Protein AF-A0A7S0RF94-F1 (afdb_monomer_lite)

Foldseek 3Di:
DPPPVPVVVVVVVVVVVVVVVVVVVQLVVLVVQLVVQCCVQVVVVQVVQWDQDPPPSDTDTQWDWDQDPQQRAIWIAGNDDDDPDVVSQWDFAQGPVRDGDPRTTDHPSNNVSSVSNVVD

Organism: NCBI:txid1411642

Radius of gyration: 21.6 Å; chains: 1; bounding box: 51×23×73 Å

pLDDT: mean 72.33, std 11.74, range [39.0, 87.69]

Sequence (120 aa):
WECVLCWEDLFRGRVLRQRMEEAYTAVDAAFAELEAAVVADFLPVIERSKKVDKRSGRESFAAEVFFDKKNRCVCLKNKKGWKASAETGLIHPTGEIGKKVDGLYTTERVEEAMGGYREA

Secondary structure (DSSP, 8-state):
------HHHHHHHHHHHHHHHHHHHHHHHHHHHHHHHHHHHHHHHHHHTEEE-TTT--EEESEEEEEETTTTEEEEEESS-----GGGT-B--B-TTS-B-TTEEB-HHHHHHHHHHHH-

Structure (mmCIF, N/CA/C/O backbone):
data_AF-A0A7S0RF94-F1
#
_entry.id   AF-A0A7S0RF94-F1
#
loop_
_atom_site.group_PDB
_atom_site.id
_atom_site.type_symbol
_atom_site.label_atom_id
_atom_site.label_alt_id
_atom_site.label_comp_id
_atom_site.label_asym_id
_atom_site.label_entity_id
_atom_site.label_seq_id
_atom_site.pdbx_PDB_ins_code
_atom_site.Cartn_x
_atom_site.Cartn_y
_atom_site.Cartn_z
_atom_site.occupancy
_atom_site.B_iso_or_equiv
_atom_site.auth_seq_id
_atom_site.auth_comp_id
_atom_site.auth_asym_id
_atom_site.auth_atom_id
_atom_site.pdbx_PDB_model_num
ATOM 1 N N . TRP A 1 1 ? -17.540 10.799 53.477 1.00 39.00 1 TRP A N 1
ATOM 2 C CA . TRP A 1 1 ? -17.793 11.077 52.055 1.00 39.00 1 TRP A CA 1
ATOM 3 C C . TRP A 1 1 ? -16.987 10.080 51.246 1.00 39.00 1 TRP A C 1
ATOM 5 O O . TRP A 1 1 ? -15.925 10.407 50.735 1.00 39.00 1 TRP A O 1
ATOM 15 N N . GLU A 1 2 ? -17.433 8.826 51.231 1.00 42.41 2 GLU A N 1
ATOM 16 C CA . GLU A 1 2 ? -16.857 7.828 50.335 1.00 42.41 2 GLU A CA 1
ATOM 17 C C . GLU A 1 2 ? -17.361 8.144 48.931 1.00 42.41 2 GLU A C 1
ATOM 19 O O . GLU A 1 2 ? -18.568 8.209 48.692 1.00 42.41 2 GLU A O 1
ATOM 24 N N . CYS A 1 3 ? -16.426 8.424 48.025 1.00 44.28 3 CYS A N 1
ATOM 25 C CA . CYS A 1 3 ? -16.714 8.509 46.606 1.00 44.28 3 CYS A CA 1
ATOM 26 C C . CYS A 1 3 ? -17.188 7.129 46.157 1.00 44.28 3 CYS A C 1
ATOM 28 O O . CYS A 1 3 ? -16.380 6.241 45.887 1.00 44.28 3 CYS A O 1
ATOM 30 N N . VAL A 1 4 ? -18.505 6.961 46.070 1.00 49.53 4 VAL A N 1
ATOM 31 C CA . VAL A 1 4 ? -19.110 5.965 45.194 1.00 49.53 4 VAL A CA 1
ATOM 32 C C . VAL A 1 4 ? -18.698 6.386 43.789 1.00 49.53 4 VAL A C 1
ATOM 34 O O . VAL A 1 4 ? -19.347 7.221 43.165 1.00 49.53 4 VAL A O 1
ATOM 37 N N . LEU A 1 5 ? -17.543 5.892 43.336 1.00 53.44 5 LEU A N 1
ATOM 38 C CA . LEU A 1 5 ? -17.164 5.925 41.933 1.00 53.44 5 LEU A CA 1
ATOM 39 C C . LEU A 1 5 ? -18.339 5.303 41.191 1.00 53.44 5 LEU A C 1
ATOM 41 O O . LEU A 1 5 ? -18.597 4.106 41.331 1.00 53.44 5 LEU A O 1
ATOM 45 N N . CYS A 1 6 ? -19.101 6.159 40.512 1.00 53.62 6 CYS A N 1
ATOM 46 C CA . CYS A 1 6 ? -20.305 5.789 39.802 1.00 53.62 6 CYS A CA 1
ATOM 47 C C . CYS A 1 6 ? -19.966 4.581 38.932 1.00 53.62 6 CYS A C 1
ATOM 49 O O . CYS A 1 6 ? -19.078 4.641 38.078 1.00 53.62 6 CYS A O 1
ATOM 51 N N . TRP A 1 7 ? -20.606 3.445 39.204 1.00 52.72 7 TRP A N 1
ATOM 52 C CA . TRP A 1 7 ? -20.317 2.196 38.503 1.00 52.72 7 TRP A CA 1
ATOM 53 C C . TRP A 1 7 ? -20.514 2.372 36.990 1.00 52.72 7 TRP A C 1
ATOM 55 O O . TRP A 1 7 ? -19.788 1.780 36.197 1.00 52.72 7 TRP A O 1
ATOM 65 N N . GLU A 1 8 ? -21.412 3.283 36.596 1.00 55.91 8 GLU A N 1
ATOM 66 C CA . GLU A 1 8 ? -21.603 3.711 35.213 1.00 55.91 8 GLU A CA 1
ATOM 67 C C . GLU A 1 8 ? -20.379 4.410 34.612 1.00 55.91 8 GLU A C 1
ATOM 69 O O . GLU A 1 8 ? -20.091 4.158 33.449 1.00 55.91 8 GLU A O 1
ATOM 74 N N . ASP A 1 9 ? -19.622 5.224 35.352 1.00 56.06 9 ASP A N 1
ATOM 75 C CA . ASP A 1 9 ? -18.418 5.890 34.826 1.00 56.06 9 ASP A CA 1
ATOM 76 C C . ASP A 1 9 ? -17.264 4.898 34.637 1.00 56.06 9 ASP A C 1
ATOM 78 O O . ASP A 1 9 ? -16.540 4.945 33.638 1.00 56.06 9 ASP A O 1
ATOM 82 N N . LEU A 1 10 ? -17.131 3.930 35.551 1.00 60.25 10 LEU A N 1
ATOM 83 C CA . LEU A 1 10 ? -16.176 2.828 35.408 1.00 60.25 10 LEU A CA 1
ATOM 84 C C . LEU A 1 10 ? -16.552 1.904 34.244 1.00 60.25 10 LEU A C 1
ATOM 86 O O . LEU A 1 10 ? -15.676 1.482 33.487 1.00 60.25 10 LEU A O 1
ATOM 90 N N . PHE A 1 11 ? -17.841 1.603 34.078 1.00 59.94 11 PHE A N 1
ATOM 91 C CA . PHE A 1 11 ? -18.333 0.747 33.002 1.00 59.94 11 PHE A CA 1
ATOM 92 C C . PHE A 1 11 ? -18.257 1.452 31.645 1.00 59.94 11 PHE A C 1
ATOM 94 O O . PHE A 1 11 ? -17.720 0.886 30.697 1.00 59.94 11 PHE A O 1
ATOM 101 N N . ARG A 1 12 ? -18.672 2.723 31.557 1.00 61.88 12 ARG A N 1
ATOM 102 C CA . ARG A 1 12 ? -18.500 3.562 30.360 1.00 61.88 12 ARG A CA 1
ATOM 103 C C . ARG A 1 12 ? -17.030 3.689 29.992 1.00 61.88 12 ARG A C 1
ATOM 105 O O . ARG A 1 12 ? -16.698 3.491 28.832 1.00 61.88 12 ARG A O 1
ATOM 112 N N . GLY A 1 13 ? -16.140 3.930 30.956 1.00 65.06 13 GLY A N 1
ATOM 113 C CA . GLY A 1 13 ? -14.697 4.009 30.714 1.00 65.06 13 GLY A CA 1
ATOM 114 C C . GLY A 1 13 ? -14.062 2.693 30.246 1.00 65.06 13 GLY A C 1
ATOM 115 O O . GLY A 1 13 ? -13.065 2.726 29.524 1.00 65.06 13 GLY A O 1
ATOM 116 N N . ARG A 1 14 ? -14.625 1.539 30.631 1.00 63.50 14 ARG A N 1
ATOM 117 C CA . ARG A 1 14 ? -14.218 0.214 30.127 1.00 63.50 14 ARG A CA 1
ATOM 118 C C . ARG A 1 14 ? -14.771 -0.061 28.730 1.00 63.50 14 ARG A C 1
ATOM 120 O O . ARG A 1 14 ? -14.002 -0.455 27.869 1.00 63.50 14 ARG A O 1
ATOM 127 N N . VAL A 1 15 ? -16.053 0.215 28.486 1.00 61.12 15 VAL A N 1
ATOM 128 C CA . VAL A 1 15 ? -16.689 0.062 27.165 1.00 61.12 15 VAL A CA 1
ATOM 129 C C . VAL A 1 15 ? -16.047 0.994 26.134 1.00 61.12 15 VAL A C 1
ATOM 131 O O . VAL A 1 15 ? -15.799 0.579 25.009 1.00 61.12 15 VAL A O 1
ATOM 134 N N . LEU A 1 16 ? -15.725 2.234 26.516 1.00 63.19 16 LEU A N 1
ATOM 135 C CA . LEU A 1 16 ? -14.991 3.182 25.672 1.00 63.19 16 LEU A CA 1
ATOM 136 C C . LEU A 1 16 ? -13.597 2.660 25.321 1.00 63.19 16 LEU A C 1
ATOM 138 O O . LEU A 1 16 ? -13.213 2.715 24.159 1.00 63.19 16 LEU A O 1
ATOM 142 N N . ARG A 1 17 ? -12.855 2.127 26.302 1.00 65.69 17 ARG A N 1
ATOM 143 C CA . ARG A 1 17 ? -11.537 1.525 26.057 1.00 65.69 17 ARG A CA 1
ATOM 144 C C . ARG A 1 17 ? -11.620 0.303 25.155 1.00 65.69 17 ARG A C 1
ATOM 146 O O . ARG A 1 17 ? -10.872 0.243 24.194 1.00 65.69 17 ARG A O 1
ATOM 153 N N . GLN A 1 18 ? -12.558 -0.604 25.413 1.00 66.25 18 GLN A N 1
ATOM 154 C CA . GLN A 1 18 ? -12.748 -1.797 24.594 1.00 66.25 18 GLN A CA 1
ATOM 155 C C . GLN A 1 18 ? -13.116 -1.431 23.150 1.00 66.25 18 GLN A C 1
ATOM 157 O O . GLN A 1 18 ? -12.518 -1.952 22.221 1.00 66.25 18 GLN A O 1
ATOM 162 N N . ARG A 1 19 ? -14.023 -0.468 22.945 1.00 69.19 19 ARG A N 1
ATOM 163 C CA . ARG A 1 19 ? -14.352 0.024 21.597 1.00 69.19 19 ARG A CA 1
ATOM 164 C C . ARG A 1 19 ? -13.176 0.709 20.907 1.00 69.19 19 ARG A C 1
ATOM 166 O O . ARG A 1 19 ? -13.065 0.624 19.691 1.00 69.19 19 ARG A O 1
ATOM 173 N N . MET A 1 20 ? -12.322 1.405 21.658 1.00 70.62 20 MET A N 1
ATOM 174 C CA . MET A 1 20 ? -11.094 1.975 21.103 1.00 70.62 20 MET A CA 1
ATOM 175 C C . MET A 1 20 ? -10.098 0.885 20.716 1.00 70.62 20 MET A C 1
ATOM 177 O O . MET A 1 20 ? -9.544 0.963 19.631 1.00 70.62 20 MET A O 1
ATOM 181 N N . GLU A 1 21 ? -9.891 -0.131 21.555 1.00 78.50 21 GLU A N 1
ATOM 182 C CA . GLU A 1 21 ? -9.051 -1.287 21.221 1.00 78.50 21 GLU A CA 1
ATOM 183 C C . GLU A 1 21 ? -9.578 -2.008 19.975 1.00 78.50 21 GLU A C 1
ATOM 185 O O . GLU A 1 21 ? -8.812 -2.238 19.048 1.00 78.50 21 GLU A O 1
ATOM 190 N N . GLU A 1 22 ? -10.887 -2.263 19.900 1.00 77.25 22 GLU A N 1
ATOM 191 C CA . GLU A 1 22 ? -11.544 -2.845 18.723 1.00 77.25 22 GLU A CA 1
ATOM 192 C C . GLU A 1 22 ? -11.316 -1.983 17.467 1.00 77.25 22 GLU A C 1
ATOM 194 O O . GLU A 1 22 ? -10.921 -2.505 16.423 1.00 77.25 22 GLU A O 1
ATOM 199 N N . ALA A 1 23 ? -11.469 -0.659 17.571 1.00 75.00 23 ALA A N 1
ATOM 200 C CA . ALA A 1 23 ? -11.204 0.263 16.467 1.00 75.00 23 ALA A CA 1
ATOM 201 C C . ALA A 1 23 ? -9.728 0.249 16.029 1.00 75.00 23 ALA A C 1
ATOM 203 O O . ALA A 1 23 ? -9.446 0.138 14.840 1.00 75.00 23 ALA A O 1
ATOM 204 N N . TYR A 1 24 ? -8.772 0.289 16.964 1.00 80.12 24 TYR A N 1
ATOM 205 C CA . TYR A 1 24 ? -7.348 0.205 16.624 1.00 80.12 24 TYR A CA 1
ATOM 206 C C . TYR A 1 24 ? -6.999 -1.133 15.970 1.00 80.12 24 TYR A C 1
ATOM 208 O O . TYR A 1 24 ? -6.283 -1.148 14.975 1.00 80.12 24 TYR A O 1
ATOM 216 N N . THR A 1 25 ? -7.557 -2.246 16.457 1.00 85.88 25 THR A N 1
ATOM 217 C CA . THR A 1 25 ? -7.330 -3.557 15.832 1.00 85.88 25 THR A CA 1
ATOM 218 C C . THR A 1 25 ? -7.884 -3.640 14.411 1.00 85.88 25 THR A C 1
ATOM 220 O O . THR A 1 25 ? -7.263 -4.275 13.562 1.00 85.88 25 THR A O 1
ATOM 223 N N . ALA A 1 26 ? -9.014 -2.982 14.126 1.00 81.00 26 ALA A N 1
ATOM 224 C CA . ALA A 1 26 ? -9.568 -2.911 12.776 1.00 81.00 26 ALA A CA 1
ATOM 225 C C . ALA A 1 26 ? -8.658 -2.107 11.834 1.00 81.00 26 ALA A C 1
ATOM 227 O O . ALA A 1 26 ? -8.375 -2.557 10.724 1.00 81.00 26 ALA A O 1
ATOM 228 N N . VAL A 1 27 ? -8.137 -0.966 12.298 1.00 81.62 27 VAL A N 1
ATOM 229 C CA . VAL A 1 27 ? -7.185 -0.141 11.537 1.00 81.62 27 VAL A CA 1
ATOM 230 C C . VAL A 1 27 ? -5.876 -0.891 11.281 1.00 81.62 27 VAL A C 1
ATOM 232 O O . VAL A 1 27 ? -5.370 -0.864 10.159 1.00 81.62 27 VAL A O 1
ATOM 235 N N . ASP A 1 28 ? -5.339 -1.591 12.283 1.00 83.94 28 ASP A N 1
ATOM 236 C CA . ASP A 1 28 ? -4.108 -2.378 12.144 1.00 83.94 28 ASP A CA 1
ATOM 237 C C . ASP A 1 28 ? -4.286 -3.540 11.155 1.00 83.94 28 ASP A C 1
ATOM 239 O O . ASP A 1 28 ? -3.403 -3.800 10.335 1.00 83.94 28 ASP A O 1
ATOM 243 N N . ALA A 1 29 ? -5.442 -4.211 11.182 1.00 86.81 29 ALA A N 1
ATOM 244 C CA . ALA A 1 29 ? -5.769 -5.262 10.222 1.00 86.81 29 ALA A CA 1
ATOM 245 C C . ALA A 1 29 ? -5.868 -4.708 8.792 1.00 86.81 29 ALA A C 1
ATOM 247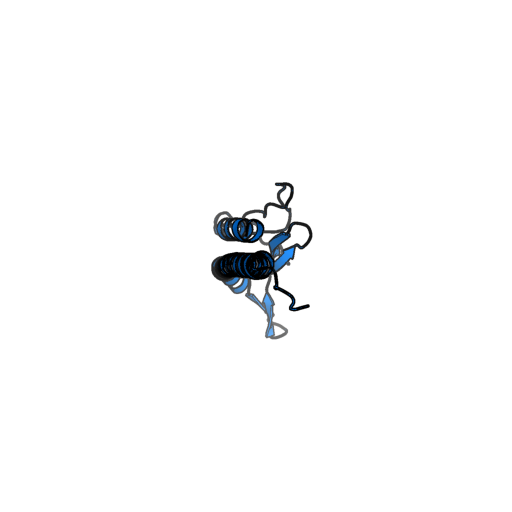 O O . ALA A 1 29 ? -5.234 -5.242 7.881 1.00 86.81 29 ALA A O 1
ATOM 248 N N . ALA A 1 30 ? -6.583 -3.595 8.603 1.00 82.94 30 ALA A N 1
ATOM 249 C CA . ALA A 1 30 ? -6.702 -2.946 7.301 1.00 82.94 30 ALA A CA 1
ATOM 250 C C . ALA A 1 30 ? -5.347 -2.420 6.788 1.00 82.94 30 ALA A C 1
ATOM 252 O O . ALA A 1 30 ? -5.059 -2.479 5.591 1.00 82.94 30 ALA A O 1
ATOM 253 N N . PHE A 1 31 ? -4.474 -1.951 7.685 1.00 84.62 31 PHE A N 1
ATOM 254 C CA . PHE A 1 31 ? -3.109 -1.560 7.335 1.00 84.62 31 PHE A CA 1
ATOM 255 C C . PHE A 1 31 ? -2.270 -2.756 6.877 1.00 84.62 31 PHE A C 1
ATOM 257 O O . PHE A 1 31 ? -1.569 -2.655 5.871 1.00 84.62 31 PHE A O 1
ATOM 264 N N . ALA A 1 32 ? -2.356 -3.892 7.572 1.00 86.94 32 ALA A N 1
ATOM 265 C CA . ALA A 1 32 ? -1.642 -5.109 7.191 1.00 86.94 32 ALA A CA 1
ATOM 266 C C . ALA A 1 32 ? -2.102 -5.641 5.821 1.00 86.94 32 ALA A C 1
ATOM 268 O O . ALA A 1 32 ? -1.279 -6.082 5.016 1.00 86.94 32 ALA A O 1
ATOM 269 N N . GLU A 1 33 ? -3.401 -5.559 5.518 1.00 87.06 33 GLU A N 1
ATOM 270 C CA . GLU A 1 33 ? -3.941 -5.910 4.199 1.00 87.06 33 GLU A CA 1
ATOM 271 C C . GLU A 1 33 ? -3.426 -4.977 3.099 1.00 87.06 33 GLU A C 1
ATOM 273 O O . GLU A 1 33 ? -3.010 -5.438 2.030 1.00 87.06 33 GLU A O 1
ATOM 278 N N . LEU A 1 34 ? -3.386 -3.672 3.376 1.00 86.00 34 LEU A N 1
ATOM 279 C CA . LEU A 1 34 ? -2.814 -2.681 2.473 1.00 86.00 34 LEU A CA 1
ATOM 280 C C . LEU A 1 34 ? -1.321 -2.924 2.230 1.00 86.00 34 LEU A C 1
ATOM 282 O O . LEU A 1 34 ? -0.873 -2.900 1.083 1.00 86.00 34 LEU A O 1
ATOM 286 N N . GLU A 1 35 ? -0.547 -3.181 3.283 1.00 87.69 35 GLU A N 1
ATOM 287 C CA . GLU A 1 35 ? 0.876 -3.499 3.173 1.00 87.69 35 GLU A CA 1
ATOM 288 C C . GLU A 1 35 ? 1.088 -4.749 2.313 1.00 87.69 35 GLU A C 1
ATOM 290 O O . GLU A 1 35 ? 1.892 -4.728 1.379 1.00 87.69 35 GLU A O 1
ATOM 295 N N . ALA A 1 36 ? 0.314 -5.810 2.552 1.00 87.56 36 ALA A N 1
ATOM 296 C CA . ALA A 1 36 ? 0.382 -7.036 1.766 1.00 87.56 36 ALA A CA 1
ATOM 297 C C . ALA A 1 36 ? 0.051 -6.799 0.282 1.00 87.56 36 ALA A C 1
ATOM 299 O O . ALA A 1 36 ? 0.732 -7.345 -0.590 1.00 87.56 36 ALA A O 1
ATOM 300 N N . ALA A 1 37 ? -0.954 -5.971 -0.022 1.00 86.69 37 ALA A N 1
ATOM 301 C CA . ALA A 1 37 ? -1.309 -5.608 -1.393 1.00 86.69 37 ALA A CA 1
ATOM 302 C C . ALA A 1 37 ? -0.189 -4.807 -2.077 1.00 86.69 37 ALA A C 1
ATOM 304 O O . ALA A 1 37 ? 0.204 -5.121 -3.201 1.00 86.69 37 ALA A O 1
ATOM 305 N N . VAL A 1 38 ? 0.381 -3.819 -1.383 1.00 86.00 38 VAL A N 1
ATOM 306 C CA . VAL A 1 38 ? 1.501 -3.014 -1.892 1.00 86.00 38 VAL A CA 1
ATOM 307 C C . VAL A 1 38 ? 2.726 -3.891 -2.148 1.00 86.00 38 VAL A C 1
ATOM 309 O O . VAL A 1 38 ? 3.354 -3.780 -3.199 1.00 86.00 38 VAL A O 1
ATOM 312 N N . VAL A 1 39 ? 3.063 -4.794 -1.227 1.00 86.06 39 VAL A N 1
ATOM 313 C CA . VAL A 1 39 ? 4.189 -5.720 -1.391 1.00 86.06 39 VAL A CA 1
ATOM 314 C C . VAL A 1 39 ? 3.952 -6.668 -2.566 1.00 86.06 39 VAL A C 1
ATOM 316 O O . VAL A 1 39 ? 4.845 -6.841 -3.391 1.00 86.06 39 VAL A O 1
ATOM 319 N N . ALA A 1 40 ? 2.761 -7.254 -2.683 1.00 85.50 40 ALA A N 1
ATOM 320 C CA . ALA A 1 40 ? 2.454 -8.192 -3.758 1.00 85.50 40 ALA A CA 1
ATOM 321 C C . ALA A 1 40 ? 2.486 -7.532 -5.144 1.00 85.50 40 ALA A C 1
ATOM 323 O O . ALA A 1 40 ? 2.997 -8.127 -6.093 1.00 85.50 40 ALA A O 1
ATOM 324 N N . ASP A 1 41 ? 1.981 -6.304 -5.258 1.00 83.19 41 ASP A N 1
ATOM 325 C CA . ASP A 1 41 ? 1.738 -5.686 -6.559 1.00 83.19 41 ASP A CA 1
ATOM 326 C C . ASP A 1 41 ? 2.843 -4.703 -6.962 1.00 83.19 41 ASP A C 1
ATOM 328 O O . ASP A 1 41 ? 3.279 -4.680 -8.116 1.00 83.19 41 ASP A O 1
ATOM 332 N N . PHE A 1 42 ? 3.337 -3.884 -6.031 1.00 83.25 42 PHE A N 1
ATOM 333 C CA . PHE A 1 42 ? 4.292 -2.822 -6.354 1.00 83.25 42 PHE A CA 1
ATOM 334 C C . PHE A 1 42 ? 5.738 -3.299 -6.298 1.00 83.25 42 PHE A C 1
ATOM 336 O O . PHE A 1 42 ? 6.558 -2.840 -7.098 1.00 83.25 42 PHE A O 1
ATOM 343 N N . LEU A 1 43 ? 6.068 -4.238 -5.411 1.00 81.81 43 LEU A N 1
ATOM 344 C CA . LEU A 1 43 ? 7.439 -4.724 -5.250 1.00 81.81 43 LEU A CA 1
ATOM 345 C C . LEU A 1 43 ? 7.960 -5.418 -6.527 1.00 81.81 43 LEU A C 1
ATOM 347 O O . LEU A 1 43 ? 9.014 -5.003 -7.019 1.00 81.81 43 LEU A O 1
ATOM 351 N N . PRO A 1 44 ? 7.210 -6.328 -7.188 1.00 80.56 44 PRO A N 1
ATOM 352 C CA . PRO A 1 44 ? 7.651 -6.934 -8.450 1.00 80.56 44 PRO A CA 1
ATOM 353 C C . PRO A 1 44 ? 7.777 -5.922 -9.591 1.00 80.56 44 PRO A C 1
ATOM 355 O O . PRO A 1 44 ? 8.533 -6.111 -10.547 1.00 80.56 44 PRO A O 1
ATOM 358 N N . VAL A 1 45 ? 6.992 -4.847 -9.544 1.00 76.94 45 VAL A N 1
ATOM 359 C CA . VAL A 1 45 ? 7.059 -3.761 -10.520 1.00 76.94 45 VAL A CA 1
ATOM 360 C C . VAL A 1 45 ? 8.346 -2.958 -10.303 1.00 76.94 45 VAL A C 1
ATOM 362 O O . VAL A 1 45 ? 9.112 -2.761 -11.248 1.00 76.94 45 VAL A O 1
ATOM 365 N N . ILE A 1 46 ? 8.654 -2.577 -9.062 1.00 77.00 46 ILE A N 1
ATOM 366 C CA . ILE A 1 46 ? 9.889 -1.869 -8.699 1.00 77.00 46 ILE A CA 1
ATOM 367 C C . ILE A 1 46 ? 11.124 -2.713 -9.021 1.00 77.00 46 ILE A C 1
ATOM 369 O O . ILE A 1 46 ? 12.063 -2.195 -9.630 1.00 77.00 46 ILE A O 1
ATOM 373 N N . GLU A 1 47 ? 11.115 -4.007 -8.711 1.00 78.06 47 GLU A N 1
ATOM 374 C CA . GLU A 1 47 ? 12.214 -4.924 -9.028 1.00 78.06 47 GLU A CA 1
ATOM 375 C C . GLU A 1 47 ? 12.447 -5.061 -10.534 1.00 78.06 47 GLU A C 1
ATOM 377 O O . GLU A 1 47 ? 13.584 -4.957 -10.991 1.00 78.06 47 GLU A O 1
ATOM 382 N N . ARG A 1 48 ? 11.387 -5.185 -11.344 1.00 73.19 48 ARG A N 1
ATOM 383 C CA . ARG A 1 48 ? 11.507 -5.166 -12.816 1.00 73.19 48 ARG A CA 1
ATOM 384 C C . ARG A 1 48 ? 12.019 -3.826 -13.351 1.00 73.19 48 ARG A C 1
ATOM 386 O O . ARG A 1 48 ? 12.619 -3.768 -14.423 1.00 73.19 48 ARG A O 1
ATOM 393 N N . SER A 1 49 ? 11.802 -2.741 -12.609 1.00 70.69 49 SER A N 1
ATOM 394 C CA . SER A 1 49 ? 12.295 -1.397 -12.937 1.00 70.69 49 SER A CA 1
ATOM 395 C C . SER A 1 49 ? 13.781 -1.193 -12.649 1.00 70.69 49 SER A C 1
ATOM 397 O O . SER A 1 49 ? 14.350 -0.178 -13.069 1.00 70.69 49 SER A O 1
ATOM 399 N N . LYS A 1 50 ? 14.395 -2.130 -11.918 1.00 72.44 50 LYS A N 1
ATOM 400 C CA . LYS A 1 50 ? 15.771 -2.048 -11.449 1.00 72.44 50 LYS A CA 1
ATOM 401 C C . LYS A 1 50 ? 16.728 -2.004 -12.634 1.00 72.44 50 LYS A C 1
ATOM 403 O O . LYS A 1 50 ? 16.830 -2.935 -13.429 1.00 72.44 50 LYS A O 1
ATOM 408 N N . LYS A 1 51 ? 17.464 -0.902 -12.744 1.00 66.06 51 LYS A N 1
ATOM 409 C CA . LYS A 1 51 ? 18.544 -0.730 -13.715 1.00 66.06 51 LYS A CA 1
ATOM 410 C C . LYS A 1 51 ? 19.835 -0.469 -12.969 1.00 66.06 51 LYS A C 1
ATOM 412 O O . LYS A 1 51 ? 19.932 0.495 -12.211 1.00 66.06 51 LYS A O 1
ATOM 417 N N . VAL A 1 52 ? 20.834 -1.303 -13.225 1.00 63.41 52 VAL A N 1
ATOM 418 C CA . VAL A 1 52 ? 22.197 -1.060 -12.755 1.00 63.41 52 VAL A CA 1
ATOM 419 C C . VAL A 1 52 ? 22.849 -0.069 -13.712 1.00 63.41 52 VAL A C 1
ATOM 421 O O . VAL A 1 52 ? 22.968 -0.331 -14.913 1.00 63.41 52 VAL A O 1
ATOM 424 N N . ASP A 1 53 ? 23.232 1.094 -13.198 1.00 60.84 53 ASP A N 1
ATOM 425 C CA . ASP A 1 53 ? 23.987 2.070 -13.970 1.00 60.84 53 ASP A CA 1
ATOM 426 C C . ASP A 1 53 ? 25.401 1.531 -14.222 1.00 60.84 53 ASP A C 1
ATOM 428 O O . ASP A 1 53 ? 26.197 1.344 -13.301 1.00 60.84 53 ASP A O 1
ATOM 432 N N . LYS A 1 54 ? 25.717 1.291 -15.499 1.00 61.06 54 LYS A N 1
ATOM 433 C CA . LYS A 1 54 ? 26.985 0.691 -15.936 1.00 61.06 54 LYS A CA 1
ATOM 434 C C . LYS A 1 54 ? 28.216 1.526 -15.567 1.00 61.06 54 LYS A C 1
ATOM 436 O O . LYS A 1 54 ? 29.310 0.974 -15.547 1.00 61.06 54 LYS A O 1
ATOM 441 N N . ARG A 1 55 ? 28.072 2.836 -15.315 1.00 64.56 55 ARG A N 1
ATOM 442 C CA . ARG A 1 55 ? 29.204 3.719 -14.973 1.00 64.56 55 ARG A CA 1
ATOM 443 C C . ARG A 1 55 ? 29.477 3.820 -13.479 1.00 64.56 55 ARG A C 1
ATOM 445 O O . ARG A 1 55 ? 30.628 3.995 -13.098 1.00 64.56 55 ARG A O 1
ATOM 452 N N . SER A 1 56 ? 28.442 3.760 -12.648 1.00 73.75 56 SER A N 1
ATOM 453 C CA . SER A 1 56 ? 28.562 3.974 -11.200 1.00 73.75 56 SER A CA 1
ATOM 454 C C . SER A 1 56 ? 28.384 2.697 -10.379 1.00 73.75 56 SER A C 1
ATOM 456 O O . SER A 1 56 ? 28.617 2.719 -9.174 1.00 73.75 56 SER A O 1
ATOM 458 N N . GLY A 1 57 ? 27.926 1.604 -11.003 1.00 66.19 57 GLY A N 1
ATOM 459 C CA . GLY A 1 57 ? 27.526 0.378 -10.311 1.00 66.19 57 GLY A CA 1
ATOM 460 C C . GLY A 1 57 ? 26.306 0.563 -9.404 1.00 66.19 57 GLY A C 1
ATOM 461 O O . GLY A 1 57 ? 25.893 -0.385 -8.744 1.00 66.19 57 GLY A O 1
ATOM 462 N N . ARG A 1 58 ? 25.720 1.770 -9.352 1.00 67.81 58 ARG A N 1
ATOM 463 C CA . ARG A 1 58 ? 24.567 2.060 -8.504 1.00 67.81 58 ARG A CA 1
ATOM 464 C C . ARG A 1 58 ? 23.297 1.532 -9.139 1.00 67.81 58 ARG A C 1
ATOM 466 O O . ARG A 1 58 ? 23.034 1.705 -10.331 1.00 67.81 58 ARG A O 1
ATOM 473 N N . GLU A 1 59 ? 22.486 0.919 -8.297 1.00 69.06 59 GLU A N 1
ATOM 474 C CA . GLU A 1 59 ? 21.144 0.502 -8.650 1.00 69.06 59 GLU A CA 1
ATOM 475 C C . GLU A 1 59 ? 20.247 1.739 -8.693 1.00 69.06 59 GLU A C 1
ATOM 477 O O . GLU A 1 59 ? 20.224 2.555 -7.772 1.00 69.06 59 GLU A O 1
ATOM 482 N N . SER A 1 60 ? 19.534 1.903 -9.800 1.00 64.12 60 SER A N 1
ATOM 483 C CA . SER A 1 60 ? 18.527 2.940 -9.966 1.00 64.12 60 SER A CA 1
ATOM 484 C C . SER A 1 60 ? 17.188 2.273 -10.233 1.00 64.12 60 SER A C 1
ATOM 486 O O . SER A 1 60 ? 17.059 1.448 -11.139 1.00 64.12 60 SER A O 1
ATOM 488 N N . PHE A 1 61 ? 16.194 2.627 -9.430 1.00 67.25 61 PHE A N 1
ATOM 489 C CA . PHE A 1 61 ? 14.819 2.194 -9.626 1.00 67.25 61 PHE A CA 1
ATOM 490 C C . PHE A 1 61 ? 14.098 3.251 -10.456 1.00 67.25 61 PHE A C 1
ATOM 492 O O . PHE A 1 61 ? 14.221 4.454 -10.209 1.00 67.25 61 PHE A O 1
ATOM 499 N N . ALA A 1 62 ? 13.389 2.815 -11.496 1.00 66.31 62 ALA A N 1
ATOM 500 C CA . ALA A 1 62 ? 12.608 3.723 -12.335 1.00 66.31 62 ALA A CA 1
ATOM 501 C C . ALA A 1 62 ? 11.211 4.010 -11.749 1.00 66.31 62 ALA A C 1
ATOM 503 O O . ALA A 1 62 ? 10.538 4.928 -12.226 1.00 66.31 62 ALA A O 1
ATOM 504 N N . ALA A 1 63 ? 10.811 3.261 -10.717 1.00 72.75 63 ALA A N 1
ATOM 505 C CA . ALA A 1 63 ? 9.547 3.389 -10.006 1.00 72.75 63 ALA A CA 1
ATOM 506 C C . ALA A 1 63 ? 9.762 3.518 -8.491 1.00 72.75 63 ALA A C 1
ATOM 508 O O . ALA A 1 63 ? 10.653 2.880 -7.933 1.00 72.75 63 ALA A O 1
ATOM 509 N N . GLU A 1 64 ? 8.937 4.337 -7.841 1.00 77.75 64 GLU A N 1
ATOM 510 C CA . GLU A 1 64 ? 8.943 4.547 -6.390 1.00 77.75 64 GLU A CA 1
ATOM 511 C C . GLU A 1 64 ? 7.522 4.473 -5.840 1.00 77.75 64 GLU A C 1
ATOM 513 O O . GLU A 1 64 ? 6.599 5.011 -6.456 1.00 77.75 64 GLU A O 1
ATOM 518 N N . VAL A 1 65 ? 7.351 3.850 -4.671 1.00 83.25 65 VAL A N 1
ATOM 519 C CA . VAL A 1 65 ? 6.098 3.959 -3.917 1.00 83.25 65 VAL A CA 1
ATOM 520 C C . VAL A 1 65 ? 6.034 5.346 -3.288 1.00 83.25 65 VAL A C 1
ATOM 522 O O . VAL A 1 65 ? 6.988 5.817 -2.670 1.00 83.25 65 VAL A O 1
ATOM 525 N N . PHE A 1 66 ? 4.902 6.010 -3.457 1.00 83.69 66 PHE A N 1
ATOM 526 C CA . PHE A 1 66 ? 4.630 7.337 -2.943 1.00 83.69 66 PHE A CA 1
ATOM 527 C C . PHE A 1 66 ? 3.260 7.355 -2.276 1.00 83.69 66 PHE A C 1
ATOM 529 O O . PHE A 1 66 ? 2.269 6.919 -2.859 1.00 83.69 66 PHE A O 1
ATOM 536 N N . PHE A 1 67 ? 3.205 7.910 -1.068 1.00 83.25 67 PHE A N 1
ATOM 537 C CA . PHE A 1 67 ? 1.945 8.205 -0.402 1.00 83.25 67 PHE A CA 1
ATOM 538 C C . PHE A 1 67 ? 1.542 9.654 -0.672 1.00 83.25 67 PHE A C 1
ATOM 540 O O . PHE A 1 67 ? 2.203 10.594 -0.218 1.00 83.25 67 PHE A O 1
ATOM 547 N N . ASP A 1 68 ? 0.442 9.838 -1.397 1.00 79.50 68 ASP A N 1
ATOM 548 C CA . ASP A 1 68 ? -0.141 11.153 -1.608 1.00 79.50 68 ASP A CA 1
ATOM 549 C C . ASP A 1 68 ? -1.049 11.512 -0.431 1.00 79.50 68 ASP A C 1
ATOM 551 O O . ASP A 1 68 ? -2.201 11.088 -0.346 1.00 79.50 68 ASP A O 1
ATOM 555 N N . LYS A 1 69 ? -0.530 12.350 0.470 1.00 79.69 69 LYS A N 1
ATOM 556 C CA . LYS A 1 69 ? -1.273 12.849 1.635 1.00 79.69 69 LYS A CA 1
ATOM 557 C C . LYS A 1 69 ? -2.537 13.619 1.256 1.00 79.69 69 LYS A C 1
ATOM 559 O O . LYS A 1 69 ? -3.477 13.641 2.042 1.00 79.69 69 LYS A O 1
ATOM 564 N N . LYS A 1 70 ? -2.552 14.278 0.091 1.00 76.25 70 LYS A N 1
ATOM 565 C CA . LYS A 1 70 ? -3.672 15.124 -0.336 1.00 76.25 70 LYS A CA 1
ATOM 566 C C . LYS A 1 70 ? -4.857 14.288 -0.795 1.00 76.25 70 LYS A C 1
ATOM 568 O O . LYS A 1 70 ? -5.987 14.646 -0.514 1.00 76.25 70 LYS A O 1
ATOM 573 N N . ASN A 1 71 ? -4.580 13.202 -1.508 1.00 71.25 71 ASN A N 1
ATOM 574 C CA . ASN A 1 71 ? -5.599 12.295 -2.031 1.00 71.25 71 ASN A CA 1
ATOM 575 C C . ASN A 1 71 ? -5.773 11.037 -1.166 1.00 71.25 71 ASN A C 1
ATOM 577 O O . ASN A 1 71 ? -6.575 10.171 -1.508 1.00 71.25 71 ASN A O 1
ATOM 581 N N . ARG A 1 72 ? -5.006 10.933 -0.070 1.00 74.44 72 ARG A N 1
ATOM 582 C CA . ARG A 1 72 ? -4.938 9.785 0.843 1.00 74.44 72 ARG A CA 1
ATOM 583 C C . ARG A 1 72 ? -4.815 8.463 0.089 1.00 74.44 72 ARG A C 1
ATOM 585 O O . ARG A 1 72 ? -5.589 7.546 0.342 1.00 74.44 72 ARG A O 1
ATOM 592 N N . CYS A 1 73 ? -3.915 8.381 -0.888 1.00 75.88 73 CYS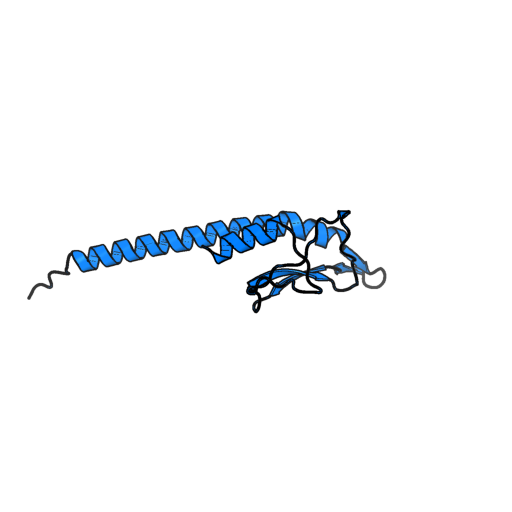 A N 1
ATOM 593 C CA . CYS A 1 73 ? -3.721 7.187 -1.717 1.00 75.88 73 CYS A CA 1
ATOM 594 C C . CYS A 1 73 ? -2.250 6.763 -1.774 1.00 75.88 73 CYS A C 1
ATOM 596 O O . CYS A 1 73 ? -1.337 7.591 -1.703 1.00 75.88 73 CYS A O 1
ATOM 598 N N . VAL A 1 74 ? -2.027 5.455 -1.910 1.00 82.44 74 VAL A N 1
ATOM 599 C CA . VAL A 1 74 ? -0.704 4.855 -2.110 1.00 82.44 74 VAL A CA 1
ATOM 600 C C . VAL A 1 74 ? -0.538 4.555 -3.594 1.00 82.44 74 VAL A C 1
ATOM 602 O O . VAL A 1 74 ? -1.367 3.886 -4.198 1.00 82.44 74 VAL A O 1
ATOM 605 N N . CYS A 1 75 ? 0.515 5.101 -4.197 1.00 84.62 75 CYS A N 1
ATOM 606 C CA . CYS A 1 75 ? 0.704 5.087 -5.642 1.00 84.62 75 CYS A CA 1
ATOM 607 C C . CYS A 1 75 ? 2.144 4.747 -6.021 1.00 84.62 75 CYS A C 1
ATOM 609 O O . CYS A 1 75 ? 3.088 5.044 -5.296 1.00 84.62 75 CYS A O 1
ATOM 611 N N . LEU A 1 76 ? 2.328 4.238 -7.230 1.00 82.75 76 LEU A N 1
ATOM 612 C CA . LEU A 1 76 ? 3.602 4.173 -7.924 1.00 82.75 76 LEU A CA 1
ATOM 613 C C . LEU A 1 76 ? 3.834 5.458 -8.722 1.00 82.75 76 LEU A C 1
ATOM 615 O O . LEU A 1 76 ? 3.091 5.795 -9.649 1.00 82.75 76 LEU A O 1
ATOM 619 N N . LYS A 1 77 ? 4.916 6.162 -8.385 1.00 78.06 77 LYS A N 1
ATOM 620 C CA . LYS A 1 77 ? 5.421 7.304 -9.143 1.00 78.06 77 LYS A CA 1
ATOM 621 C C . LYS A 1 77 ? 6.511 6.849 -10.104 1.00 78.06 77 LYS A C 1
ATOM 623 O O . LYS A 1 77 ? 7.501 6.224 -9.726 1.00 78.06 77 LYS A O 1
ATOM 628 N N . ASN A 1 78 ? 6.337 7.215 -11.364 1.00 69.75 78 ASN A N 1
ATOM 629 C CA . ASN A 1 78 ? 7.243 6.877 -12.451 1.00 69.75 78 ASN A CA 1
ATOM 630 C C . ASN A 1 78 ? 8.260 8.004 -12.673 1.00 69.75 78 ASN A C 1
ATOM 632 O O . ASN A 1 78 ? 7.877 9.149 -12.912 1.00 69.75 78 ASN A O 1
ATOM 636 N N . LYS A 1 79 ? 9.559 7.690 -12.630 1.00 62.56 79 LYS A N 1
ATOM 637 C CA . LYS A 1 79 ? 10.626 8.676 -12.870 1.00 62.56 79 LYS A CA 1
ATOM 638 C C . LYS A 1 79 ? 11.058 8.785 -14.336 1.00 62.56 79 LYS A C 1
ATOM 640 O O . LYS A 1 79 ? 11.722 9.761 -14.677 1.00 62.56 79 LYS A O 1
ATOM 645 N N . LYS A 1 80 ? 10.739 7.812 -15.206 1.00 56.56 80 LYS A N 1
ATOM 646 C CA . LYS A 1 80 ? 11.289 7.730 -16.582 1.00 56.56 80 LYS A CA 1
ATOM 647 C C . LYS A 1 80 ? 10.334 7.158 -17.648 1.00 56.56 80 LYS A C 1
ATOM 649 O O . LYS A 1 80 ? 10.778 6.467 -18.561 1.00 56.56 80 LYS A O 1
ATOM 654 N N . GLY A 1 81 ? 9.041 7.470 -17.587 1.00 54.19 81 GLY A N 1
ATOM 655 C CA . GLY A 1 81 ? 8.143 7.299 -18.737 1.00 54.19 81 GLY A CA 1
ATOM 656 C C . GLY A 1 81 ? 7.757 5.858 -19.094 1.00 54.19 81 GLY A C 1
ATOM 657 O O . GLY A 1 81 ? 7.576 5.555 -20.269 1.00 54.19 81 GLY A O 1
ATOM 658 N N . TRP A 1 82 ? 7.582 4.962 -18.116 1.00 58.09 82 TRP A N 1
ATOM 659 C CA . TRP A 1 82 ? 6.681 3.819 -18.313 1.00 58.09 82 TRP A CA 1
ATOM 660 C C . TRP A 1 82 ? 5.328 4.253 -18.874 1.00 58.09 82 TRP A C 1
ATOM 662 O O . TRP A 1 82 ? 4.685 5.155 -18.335 1.00 58.09 82 TRP A O 1
ATOM 672 N N . LYS A 1 83 ? 4.912 3.591 -19.950 1.00 52.56 83 LYS A N 1
ATOM 673 C CA . LYS A 1 83 ? 3.527 3.617 -20.402 1.00 52.56 83 LYS A CA 1
ATOM 674 C C . LYS A 1 83 ? 2.791 2.563 -19.589 1.00 52.56 83 LYS A C 1
ATOM 676 O O . LYS A 1 83 ? 3.263 1.428 -19.537 1.00 52.56 83 LYS A O 1
ATOM 681 N N . ALA A 1 84 ? 1.673 2.930 -18.966 1.00 51.78 84 ALA A N 1
ATOM 682 C CA . ALA A 1 84 ? 0.722 1.934 -18.495 1.00 51.78 84 ALA A CA 1
ATOM 683 C C . ALA A 1 84 ? 0.383 1.028 -19.687 1.00 51.78 84 ALA A C 1
ATOM 685 O O . ALA A 1 84 ? -0.162 1.489 -20.689 1.00 51.78 84 ALA A O 1
ATOM 686 N N . SER A 1 85 ? 0.821 -0.225 -19.621 1.00 48.47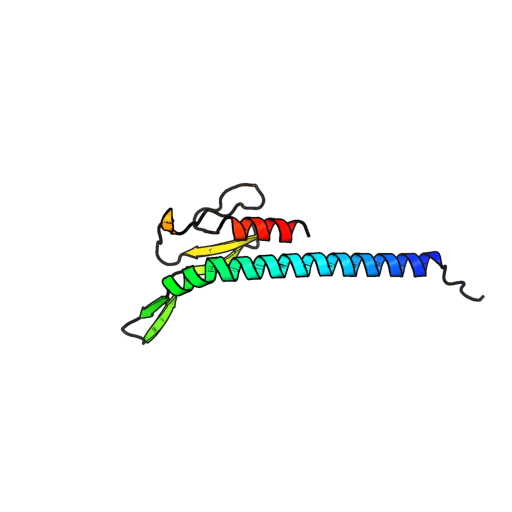 85 SER A N 1
ATOM 687 C CA . SER A 1 85 ? 0.437 -1.263 -20.570 1.00 48.47 85 SER A CA 1
ATOM 688 C C . SER A 1 85 ? -0.621 -2.121 -19.890 1.00 48.47 85 SER A C 1
ATOM 690 O O . SER A 1 85 ? -0.547 -2.347 -18.678 1.00 48.47 85 SER A O 1
ATOM 692 N N . ALA A 1 86 ? -1.574 -2.643 -20.661 1.00 49.16 86 ALA A N 1
ATOM 693 C CA . ALA A 1 86 ? -2.534 -3.630 -20.164 1.00 49.16 86 ALA A CA 1
ATOM 694 C C . ALA A 1 86 ? -1.827 -4.843 -19.517 1.00 49.16 86 ALA A C 1
ATOM 696 O O . ALA A 1 86 ? -2.361 -5.456 -18.602 1.00 49.16 86 ALA A O 1
ATOM 697 N N . GLU A 1 87 ? -0.583 -5.123 -19.919 1.00 51.56 87 GLU A N 1
ATOM 698 C CA . GLU A 1 87 ? 0.261 -6.198 -19.380 1.00 51.56 87 GLU A CA 1
ATOM 699 C C . GLU A 1 87 ? 0.721 -5.981 -17.929 1.00 51.56 87 GLU A C 1
ATOM 701 O O . GLU A 1 87 ? 1.102 -6.933 -17.252 1.00 51.56 87 GLU A O 1
ATOM 706 N N . THR A 1 88 ? 0.720 -4.737 -17.442 1.00 62.03 88 THR A N 1
ATOM 707 C CA . THR A 1 88 ? 1.150 -4.412 -16.072 1.00 62.03 88 THR A CA 1
ATOM 708 C C . THR A 1 88 ? 0.007 -4.362 -15.059 1.00 62.03 88 THR A C 1
ATOM 710 O O . THR A 1 88 ? 0.294 -4.298 -13.869 1.00 62.03 88 THR A O 1
ATOM 713 N N . GLY A 1 89 ? -1.260 -4.375 -15.498 1.00 67.56 89 GLY A N 1
ATOM 714 C CA . GLY A 1 89 ? -2.427 -4.266 -14.604 1.00 67.56 89 GLY A CA 1
ATOM 715 C C . GLY A 1 89 ? -2.509 -2.948 -13.816 1.00 67.56 89 GLY A C 1
ATOM 716 O O . GLY A 1 89 ? -3.219 -2.865 -12.819 1.00 67.56 89 GLY A O 1
ATOM 717 N N . LEU A 1 90 ? -1.762 -1.923 -14.240 1.00 75.50 90 LEU A N 1
ATOM 718 C CA . LEU A 1 90 ? -1.688 -0.632 -13.563 1.00 75.50 90 LEU A CA 1
ATOM 719 C C . LEU A 1 90 ? -2.828 0.282 -14.021 1.00 75.50 90 LEU A C 1
ATOM 721 O O . LEU A 1 90 ? -2.978 0.556 -15.213 1.00 75.50 90 LEU A O 1
ATOM 725 N N . ILE A 1 91 ? -3.577 0.804 -13.059 1.00 79.81 91 ILE A N 1
ATOM 726 C CA . ILE A 1 91 ? -4.656 1.777 -13.226 1.00 79.81 91 ILE A CA 1
ATOM 727 C C . ILE A 1 91 ? -4.253 3.130 -12.628 1.00 79.81 91 ILE A C 1
ATOM 729 O O . ILE A 1 91 ? -3.236 3.246 -11.944 1.00 79.81 91 ILE A O 1
ATOM 733 N N . HIS A 1 92 ? -5.040 4.174 -12.882 1.00 79.25 92 HIS A N 1
ATOM 734 C CA . HIS A 1 92 ? -4.869 5.446 -12.178 1.00 79.25 92 HIS A CA 1
ATOM 735 C C . HIS A 1 92 ? -5.575 5.395 -10.820 1.00 79.25 92 HIS A C 1
ATOM 737 O O . HIS A 1 92 ? -6.720 4.942 -10.775 1.00 79.25 92 HIS A O 1
ATOM 743 N N . PRO A 1 93 ? -4.934 5.885 -9.747 1.00 78.62 93 PRO A N 1
ATOM 744 C CA . PRO A 1 93 ? -5.529 5.910 -8.421 1.00 78.62 93 PRO A CA 1
ATOM 745 C C . PRO A 1 93 ? -6.710 6.866 -8.373 1.00 78.62 93 PRO A C 1
ATOM 747 O O . PRO A 1 93 ? -6.720 7.914 -9.038 1.00 78.62 93 PRO A O 1
ATOM 750 N N . THR A 1 94 ? -7.692 6.508 -7.554 1.00 75.75 94 THR A N 1
ATOM 751 C CA . THR A 1 94 ? -8.882 7.314 -7.332 1.00 75.75 94 THR A CA 1
ATOM 752 C C . THR A 1 94 ? -8.644 8.191 -6.108 1.00 75.75 94 THR A C 1
ATOM 754 O O . THR A 1 94 ? -8.541 7.725 -4.969 1.00 75.75 94 THR A O 1
ATOM 757 N N . GLY A 1 95 ? -8.510 9.498 -6.343 1.00 68.25 95 GLY A N 1
ATOM 758 C CA . GLY A 1 95 ? -8.392 10.463 -5.254 1.00 68.25 95 GLY A CA 1
ATOM 759 C C . GLY A 1 95 ? -9.685 10.582 -4.445 1.00 68.25 95 GLY A C 1
ATOM 760 O O . GLY A 1 95 ? -10.737 10.089 -4.846 1.00 68.25 95 GLY A O 1
ATOM 761 N N . GLU A 1 96 ? -9.624 11.314 -3.334 1.00 64.81 96 GLU A N 1
ATOM 762 C CA . GLU A 1 96 ? -10.744 11.538 -2.400 1.00 64.81 96 GLU A CA 1
ATOM 763 C C . GLU A 1 96 ? -12.019 12.095 -3.076 1.00 64.81 96 GLU A C 1
ATOM 765 O O . GLU A 1 96 ? -13.129 11.883 -2.605 1.00 64.81 96 GLU A O 1
ATOM 770 N N . ILE A 1 97 ? -11.877 12.760 -4.229 1.00 63.62 97 ILE A N 1
ATOM 771 C CA . ILE A 1 97 ? -12.979 13.374 -4.997 1.00 63.62 97 ILE A CA 1
ATOM 772 C C . ILE A 1 97 ? -13.461 12.454 -6.143 1.00 63.62 97 ILE A C 1
ATOM 774 O O . ILE A 1 97 ? -14.109 12.903 -7.084 1.00 63.62 97 ILE A O 1
ATOM 778 N N . GLY A 1 98 ? -13.083 11.171 -6.152 1.00 63.09 98 GLY A N 1
ATOM 779 C CA . GLY A 1 98 ? -13.435 10.248 -7.241 1.00 63.09 98 GLY A CA 1
ATOM 780 C C . GL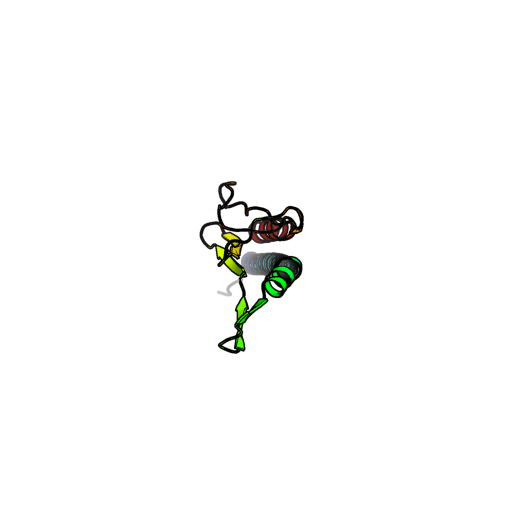Y A 1 98 ? -12.748 10.570 -8.577 1.00 63.09 98 GLY A C 1
ATOM 781 O O . GLY A 1 98 ? -13.097 10.014 -9.618 1.00 63.09 98 GLY A O 1
ATOM 782 N N . LYS A 1 99 ? -11.783 11.498 -8.577 1.00 70.62 99 LYS A N 1
ATOM 783 C CA . LYS A 1 99 ? -11.028 11.894 -9.769 1.00 70.62 99 LYS A CA 1
ATOM 784 C C . LYS A 1 99 ? -9.755 11.068 -9.873 1.00 70.62 99 LYS A C 1
ATOM 786 O O . LYS A 1 99 ? -9.043 10.893 -8.884 1.00 70.62 99 LYS A O 1
ATOM 791 N N . LYS A 1 100 ? -9.458 10.612 -11.089 1.00 75.25 100 LYS A N 1
ATOM 792 C CA . LYS A 1 100 ? -8.193 9.951 -11.419 1.00 75.25 100 LYS A CA 1
ATOM 793 C C . LYS A 1 100 ? -7.039 10.932 -11.225 1.00 75.25 100 LYS A C 1
ATOM 795 O O . LYS A 1 100 ? -7.138 12.082 -11.656 1.00 75.25 100 LYS A O 1
ATOM 800 N N . VAL A 1 101 ? -5.965 10.488 -10.575 1.00 71.19 101 VAL A N 1
ATOM 801 C CA . VAL A 1 101 ? -4.747 11.298 -10.433 1.00 71.19 101 VAL A CA 1
ATOM 802 C C . VAL A 1 101 ? -3.786 10.970 -11.572 1.00 71.19 101 VAL A C 1
ATOM 804 O O . VAL A 1 101 ? -3.171 9.902 -11.606 1.00 71.19 101 VAL A O 1
ATOM 807 N N . ASP A 1 102 ? -3.663 11.902 -12.515 1.00 68.81 102 ASP A N 1
ATOM 808 C CA . ASP A 1 102 ? -2.789 11.745 -13.676 1.00 68.81 102 ASP A CA 1
ATOM 809 C C . ASP A 1 102 ? -1.309 11.678 -13.268 1.00 68.81 102 ASP A C 1
ATOM 811 O O . ASP A 1 102 ? -0.841 12.383 -12.372 1.00 68.81 102 ASP A O 1
ATOM 815 N N . GLY A 1 103 ? -0.546 10.820 -13.949 1.00 69.88 103 GLY A N 1
ATOM 816 C CA . GLY A 1 103 ? 0.890 10.634 -13.701 1.00 69.88 103 GLY A CA 1
ATOM 817 C C . GLY A 1 103 ? 1.238 9.744 -12.502 1.00 69.88 103 GLY A C 1
ATOM 818 O O . GLY A 1 103 ? 2.421 9.466 -12.284 1.00 69.88 103 GLY A O 1
ATOM 819 N N . LEU A 1 104 ? 0.231 9.265 -11.767 1.00 77.56 104 LEU A N 1
ATOM 820 C CA . LEU A 1 104 ? 0.353 8.240 -10.734 1.00 77.56 104 LEU A CA 1
ATOM 821 C C . LEU A 1 104 ? -0.336 6.950 -11.177 1.00 77.56 104 LEU A C 1
ATOM 823 O O . LEU A 1 104 ? -1.294 6.981 -11.953 1.00 77.56 104 LEU A O 1
ATOM 827 N N . TYR A 1 105 ? 0.166 5.826 -10.673 1.00 82.31 105 TYR A N 1
ATOM 828 C CA . TYR A 1 105 ? -0.326 4.493 -11.008 1.00 82.31 105 TYR A CA 1
ATOM 829 C C . TYR A 1 105 ? -0.578 3.679 -9.741 1.00 82.31 105 TYR A C 1
ATOM 831 O O . TYR A 1 105 ? 0.096 3.873 -8.738 1.00 82.31 105 TYR A O 1
ATOM 839 N N . THR A 1 106 ? -1.530 2.763 -9.784 1.00 84.44 106 THR A N 1
ATOM 840 C CA . THR A 1 106 ? -1.868 1.836 -8.698 1.00 84.44 106 THR A CA 1
ATOM 841 C C . THR A 1 106 ? -2.459 0.556 -9.295 1.00 84.44 106 THR A C 1
ATOM 843 O O . THR A 1 106 ? -2.538 0.442 -10.517 1.00 84.44 106 THR A O 1
ATOM 846 N N . THR A 1 107 ? -2.862 -0.410 -8.479 1.00 85.19 107 THR A N 1
ATOM 847 C CA . THR A 1 107 ? -3.591 -1.612 -8.912 1.00 85.19 107 THR A CA 1
ATOM 848 C C . THR A 1 107 ? -4.973 -1.652 -8.266 1.00 85.19 107 THR A C 1
ATOM 850 O O . THR A 1 107 ? -5.204 -0.995 -7.251 1.00 85.19 107 THR A O 1
ATOM 853 N N . GLU A 1 108 ? -5.899 -2.425 -8.842 1.00 84.56 108 GLU A N 1
ATOM 854 C CA . GLU A 1 108 ? -7.244 -2.615 -8.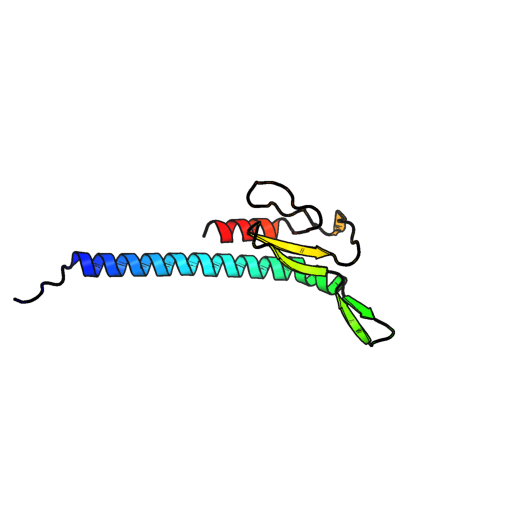269 1.00 84.56 108 GLU A CA 1
ATOM 855 C C . GLU A 1 108 ? -7.172 -3.128 -6.827 1.00 84.56 108 GLU A C 1
ATOM 857 O O . GLU A 1 108 ? -7.826 -2.578 -5.948 1.00 84.56 108 GLU A O 1
ATOM 862 N N . ARG A 1 109 ? -6.294 -4.101 -6.566 1.00 85.25 109 ARG A N 1
ATOM 863 C CA . ARG A 1 109 ? -6.097 -4.682 -5.234 1.00 85.25 109 ARG A CA 1
ATOM 864 C C . ARG A 1 109 ? -5.583 -3.668 -4.209 1.00 85.25 109 ARG A C 1
ATOM 866 O O . ARG A 1 109 ? -6.012 -3.690 -3.060 1.00 85.25 109 ARG A O 1
ATOM 873 N N . VAL A 1 110 ? -4.666 -2.782 -4.606 1.00 84.88 110 VAL A N 1
ATOM 874 C CA . VAL A 1 110 ? -4.155 -1.727 -3.716 1.00 84.88 110 VAL A CA 1
ATOM 875 C C . VAL A 1 110 ? -5.217 -0.656 -3.473 1.00 84.88 110 VAL A C 1
ATOM 877 O O . VAL A 1 110 ? -5.333 -0.181 -2.349 1.00 84.88 110 VAL A O 1
ATOM 880 N N . GLU A 1 111 ? -6.023 -0.291 -4.473 1.00 85.25 111 GLU A N 1
ATOM 881 C CA . GLU A 1 111 ? -7.140 0.647 -4.278 1.00 85.25 111 GLU A CA 1
ATOM 882 C C . GLU A 1 111 ? -8.237 0.070 -3.378 1.00 85.25 111 GLU A C 1
ATOM 884 O O . GLU A 1 111 ? -8.760 0.792 -2.533 1.00 85.25 111 GLU A O 1
ATOM 889 N N . GLU A 1 112 ? -8.553 -1.219 -3.508 1.00 85.62 112 GLU A N 1
ATOM 890 C CA . GLU A 1 112 ? -9.520 -1.905 -2.645 1.00 85.62 112 GLU A CA 1
ATOM 891 C C . GLU A 1 112 ? -9.038 -1.938 -1.188 1.00 85.62 112 GLU A C 1
ATOM 893 O O . GLU A 1 112 ? -9.760 -1.506 -0.288 1.00 85.62 112 GLU A O 1
ATOM 898 N N . ALA A 1 113 ? -7.780 -2.331 -0.955 1.00 85.25 113 ALA A N 1
ATOM 899 C CA . ALA A 1 113 ? -7.187 -2.322 0.383 1.00 85.25 113 ALA A CA 1
ATOM 900 C C . ALA A 1 113 ? -7.064 -0.898 0.962 1.00 85.25 113 ALA A C 1
ATOM 902 O O . ALA A 1 113 ? -7.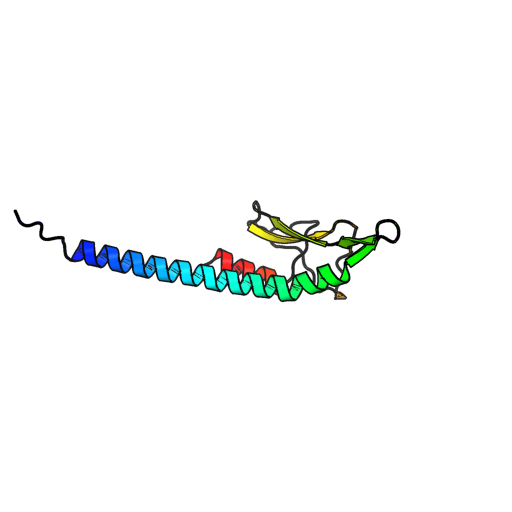290 -0.675 2.151 1.00 85.25 113 ALA A O 1
ATOM 903 N N . MET A 1 114 ? -6.768 0.100 0.120 1.00 84.06 114 MET A N 1
ATOM 904 C CA . MET A 1 114 ? -6.806 1.515 0.507 1.00 84.06 114 MET A CA 1
ATOM 905 C C . MET A 1 114 ? -8.218 1.972 0.885 1.00 84.06 114 MET A C 1
ATOM 907 O O . MET A 1 114 ? -8.357 2.818 1.767 1.00 84.06 114 MET A O 1
ATOM 911 N N . GLY A 1 115 ? -9.251 1.453 0.218 1.00 82.62 115 GLY A N 1
ATOM 912 C CA . GLY A 1 115 ? -10.650 1.663 0.582 1.00 82.62 115 GLY A CA 1
ATOM 913 C C . GLY A 1 115 ? -10.936 1.134 1.983 1.00 82.62 115 GLY A C 1
ATOM 914 O O . GLY A 1 115 ? -11.357 1.906 2.840 1.00 82.62 115 GLY A O 1
ATOM 915 N N . GLY A 1 116 ? -10.582 -0.128 2.245 1.00 81.62 116 GLY A N 1
ATOM 916 C CA . GLY A 1 116 ? -10.721 -0.743 3.569 1.00 81.62 116 GLY A CA 1
ATOM 917 C C . GLY A 1 116 ? -9.996 0.037 4.669 1.00 81.62 116 GLY A C 1
ATOM 918 O O . GLY A 1 116 ? -10.573 0.318 5.714 1.00 81.62 116 GLY A O 1
ATOM 919 N N . TYR A 1 117 ? -8.768 0.494 4.409 1.00 81.69 117 TYR A N 1
ATOM 920 C CA . TYR A 1 117 ? -8.004 1.311 5.359 1.00 81.69 117 TYR A CA 1
ATOM 921 C C . TYR A 1 117 ? -8.593 2.712 5.602 1.00 81.69 117 TYR A C 1
ATOM 923 O O . TYR A 1 117 ? -8.373 3.298 6.656 1.00 81.69 117 TYR A O 1
ATOM 931 N N . ARG A 1 118 ? -9.320 3.289 4.636 1.00 81.12 118 ARG A N 1
ATOM 932 C CA . ARG A 1 118 ? -9.999 4.586 4.818 1.00 81.12 118 ARG A CA 1
ATOM 933 C C . ARG A 1 118 ? -11.289 4.464 5.629 1.00 81.12 118 ARG A C 1
ATOM 935 O O . ARG A 1 118 ? -11.713 5.464 6.205 1.00 81.12 118 ARG A O 1
ATOM 942 N N . GLU A 1 119 ? -11.930 3.301 5.583 1.00 80.75 119 GLU A N 1
ATOM 943 C CA . GLU A 1 119 ? -13.216 3.034 6.233 1.00 80.75 119 GLU A CA 1
ATOM 944 C C . GLU A 1 119 ? -13.076 2.471 7.657 1.00 80.75 119 GLU A C 1
ATOM 946 O O . GLU A 1 119 ? -14.007 2.639 8.448 1.00 80.75 119 GLU A O 1
ATOM 951 N N . ALA A 1 120 ? -11.940 1.836 7.973 1.00 74.25 120 ALA A N 1
ATOM 952 C CA . ALA A 1 120 ? -11.578 1.352 9.310 1.00 74.25 120 ALA A CA 1
ATOM 953 C C . ALA A 1 120 ? -11.264 2.496 10.293 1.00 74.25 120 ALA A C 1
ATOM 955 O O . ALA A 1 120 ? -11.690 2.381 11.467 1.00 74.25 120 ALA A O 1
#